Protein AF-I3SS00-F1 (afdb_monomer)

Secondary structure (DSSP, 8-state):
---------------------B-TTT-SBPPGGGEEEETTEEEETTT-B-TTT--B-BTTB-EEETTEEE-HHHHHHHHHHHT-GGGSS-------------------

Sequence (108 aa):
MSPLQRNPQAKASSMFGGTRDKCSGCQKTVYPTEKVTVNGTPYHKSCFKCCHGGCTISPSNYIAHEGKLYCKHHHIQLIKQKGNLSQLEGDHEKNAGKINGEEVVAET

Foldseek 3Di:
DDDDDDDPPPPPPDPDDDPFQAAPQPRHGDDPVQWDAAPNHTHGQCSQAAPPPRHRADSQAWDQDPNGIHGPVVVVVVCVVVVPPPPPPDDNDDDDDDPDDDDDDDDD

InterPro domains:
  IPR001781 Zinc finger, LIM-type [PF00412] (23-77)
  IPR001781 Zinc finger, LIM-type [PS50023] (21-81)
  IPR001781 Zinc finger, LIM-type [SM00132] (22-74)

Nearest PDB structures (foldseek):
  2d8y-assembly1_A  TM=6.395E-01  e=1.676E-07  Homo sapiens
  2lzu-assembly1_A  TM=7.693E-01  e=4.687E-06  Homo sapiens
  2d8x-assembly1_A  TM=7.616E-01  e=4.648E-04  Homo sapiens
  2xqn-assembly1_T  TM=7.655E-01  e=9.671E-04  Homo sapiens
  1ctl-assembly1_A  TM=4.888E-01  e=1.004E-04  Gallus gallus

Organism: Medicago truncatula (NCBI:txid3880)

Solvent-accessible surface area (backbone atoms only — not comparable to full-atom values): 7470 Å² total; per-residue (Å²): 136,86,84,86,83,86,75,90,80,79,75,86,77,79,86,84,90,71,100,54,52,47,11,77,74,73,70,43,76,36,50,79,94,42,50,38,76,52,97,91,41,38,27,31,63,90,59,42,36,14,75,87,75,66,46,83,39,49,97,92,54,58,41,80,56,97,92,39,46,27,32,66,69,61,43,53,53,51,34,67,74,71,69,62,82,83,76,80,80,79,85,89,77,86,84,79,85,77,84,76,86,82,87,78,85,79,83,130

Mean predicted aligned error: 15.01 Å

pLDDT: mean 72.04, std 15.55, range [40.47, 89.94]

Radius of gyration: 20.67 Å; Cα contacts (8 Å, |Δi|>4): 100; chains: 1; bounding box: 36×39×81 Å

Structure (mmCIF, N/CA/C/O backbone):
data_AF-I3SS00-F1
#
_entry.id   AF-I3SS00-F1
#
loop_
_atom_site.group_PDB
_atom_site.id
_atom_site.type_symbol
_atom_site.label_atom_id
_atom_site.label_alt_id
_atom_site.label_comp_id
_atom_site.label_asym_id
_atom_site.label_entity_id
_atom_site.label_seq_id
_atom_site.pdbx_PDB_ins_code
_atom_site.Cartn_x
_atom_site.Cartn_y
_atom_site.Cartn_z
_atom_site.occupancy
_atom_site.B_iso_or_equiv
_atom_site.auth_seq_id
_atom_site.auth_comp_id
_atom_site.auth_asym_id
_atom_site.auth_atom_id
_atom_site.pdbx_PDB_model_num
ATOM 1 N N . MET A 1 1 ? -5.120 -26.904 48.511 1.00 48.66 1 MET A N 1
ATOM 2 C CA . MET A 1 1 ? -4.607 -26.165 47.338 1.00 48.66 1 MET A CA 1
ATOM 3 C C . MET A 1 1 ? -5.095 -26.893 46.096 1.00 48.66 1 MET A C 1
ATOM 5 O O . MET A 1 1 ? -4.873 -28.089 45.989 1.00 48.66 1 MET A O 1
ATOM 9 N N . SER A 1 2 ? -5.893 -26.229 45.267 1.00 53.09 2 SER A N 1
ATOM 10 C CA . SER A 1 2 ? -6.620 -26.798 44.124 1.00 53.09 2 SER A CA 1
ATOM 11 C C . SER A 1 2 ? -5.700 -27.104 42.927 1.00 53.09 2 SER A C 1
ATOM 13 O O . SER A 1 2 ? -4.849 -26.275 42.609 1.00 53.09 2 SER A O 1
ATOM 15 N N . PRO A 1 3 ? -5.882 -28.230 42.208 1.00 57.81 3 PRO A N 1
ATOM 16 C CA . PRO A 1 3 ? -5.282 -28.431 40.892 1.00 57.81 3 PRO A CA 1
ATOM 17 C C . PRO A 1 3 ? -6.179 -27.813 39.803 1.00 57.81 3 PRO A C 1
ATOM 19 O O . PRO A 1 3 ? -7.350 -28.168 39.665 1.00 57.81 3 PRO A O 1
ATOM 22 N N . LEU A 1 4 ? -5.646 -26.871 39.020 1.00 63.91 4 LEU A N 1
ATOM 23 C CA . LEU A 1 4 ? -6.331 -26.322 37.847 1.00 63.91 4 LEU A CA 1
ATOM 24 C C . LEU A 1 4 ? -6.136 -27.258 36.644 1.00 63.91 4 LEU A C 1
ATOM 26 O O . LEU A 1 4 ? -5.107 -27.246 35.979 1.00 63.91 4 LEU A O 1
ATOM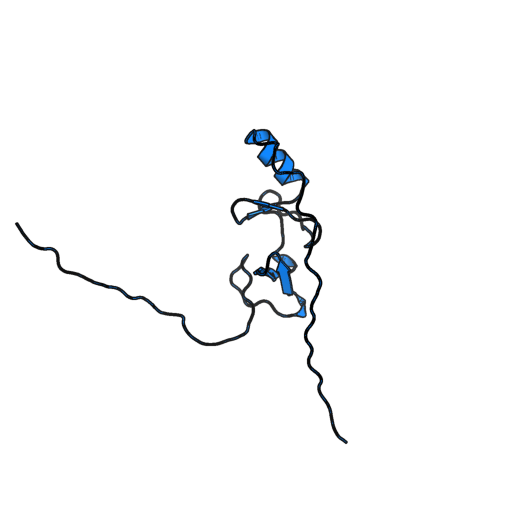 30 N N . GLN A 1 5 ? -7.158 -28.065 36.370 1.00 58.78 5 GLN A N 1
ATOM 31 C CA . GLN A 1 5 ? -7.368 -28.778 35.108 1.00 58.78 5 GLN A CA 1
ATOM 32 C C . GLN A 1 5 ? -7.863 -27.813 34.012 1.00 58.78 5 GLN A C 1
ATOM 34 O O . GLN A 1 5 ? -8.775 -27.028 34.296 1.00 58.78 5 GLN A O 1
ATOM 39 N N . ARG A 1 6 ? -7.360 -27.990 32.769 1.00 52.31 6 ARG A N 1
ATOM 40 C CA . ARG A 1 6 ? -7.889 -27.604 31.420 1.00 52.31 6 ARG A CA 1
ATOM 41 C C . ARG A 1 6 ? -6.807 -26.894 30.590 1.00 52.31 6 ARG A C 1
ATOM 43 O O . ARG A 1 6 ? -6.149 -26.007 31.101 1.00 52.31 6 ARG A O 1
ATOM 50 N N . ASN A 1 7 ? -6.581 -27.136 29.302 1.00 63.66 7 ASN A N 1
ATOM 51 C CA . ASN A 1 7 ? -7.218 -27.944 28.260 1.00 63.66 7 ASN A CA 1
ATOM 52 C C . ASN A 1 7 ? -6.252 -27.875 27.047 1.00 63.66 7 ASN A C 1
ATOM 54 O O . ASN A 1 7 ? -5.865 -26.758 26.689 1.00 63.66 7 ASN A O 1
ATOM 58 N N . PRO A 1 8 ? -5.847 -28.985 26.403 1.00 56.25 8 PRO A N 1
ATOM 59 C CA . PRO A 1 8 ? -5.056 -28.933 25.179 1.00 56.25 8 PRO A CA 1
ATOM 60 C C . PRO A 1 8 ? -5.971 -28.514 24.028 1.00 56.25 8 PRO A C 1
ATOM 62 O O . PRO A 1 8 ? -6.490 -29.340 23.282 1.00 56.25 8 PRO A O 1
ATOM 65 N N . GLN A 1 9 ? -6.185 -27.206 23.876 1.00 53.94 9 GLN A N 1
ATOM 66 C CA . GLN A 1 9 ? -6.825 -26.666 22.686 1.00 53.94 9 GLN A CA 1
ATOM 67 C C . GLN A 1 9 ? -5.828 -26.745 21.525 1.00 53.94 9 GLN A C 1
ATOM 69 O O . GLN A 1 9 ? -5.259 -25.748 21.084 1.00 53.94 9 GLN A O 1
ATOM 74 N N . ALA A 1 10 ? -5.661 -27.965 21.021 1.00 56.62 10 ALA A N 1
ATOM 75 C CA . ALA A 1 10 ? -5.406 -28.237 19.627 1.00 56.62 10 ALA A CA 1
ATOM 76 C C . ALA A 1 10 ? -6.504 -27.539 18.812 1.00 56.62 10 ALA A C 1
ATOM 78 O O . ALA A 1 10 ? -7.563 -28.086 18.529 1.00 56.62 10 ALA A O 1
ATOM 79 N N . LYS A 1 11 ? -6.264 -26.280 18.462 1.00 54.22 11 LYS A N 1
ATOM 80 C CA . LYS A 1 11 ? -6.912 -25.615 17.330 1.00 54.22 11 LYS A CA 1
ATOM 81 C C . LYS A 1 11 ? -5.983 -25.752 16.136 1.00 54.22 11 LYS A C 1
ATOM 83 O O . LYS A 1 11 ? -5.477 -24.789 15.573 1.00 54.22 11 LYS A O 1
ATOM 88 N N . ALA A 1 12 ? -5.750 -27.019 15.798 1.00 55.59 12 ALA A N 1
ATOM 89 C CA . ALA A 1 12 ? -5.372 -27.449 14.469 1.00 55.59 12 ALA A CA 1
ATOM 90 C C . ALA A 1 12 ? -6.611 -27.277 13.581 1.00 55.59 12 ALA A C 1
ATOM 92 O O . ALA A 1 12 ? -7.360 -28.211 13.325 1.00 55.59 12 ALA A O 1
ATOM 93 N N . SER A 1 13 ? -6.881 -26.044 13.174 1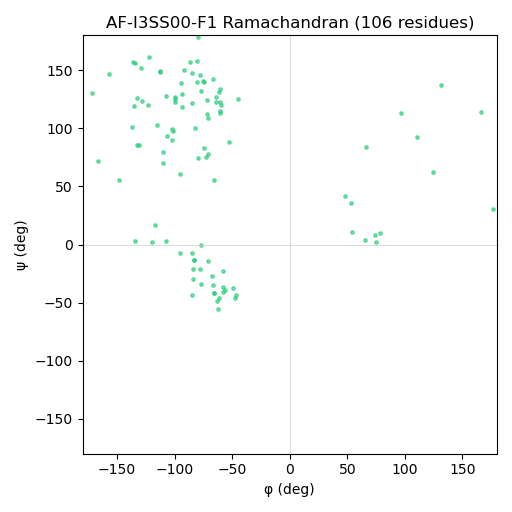.00 55.34 13 SER A N 1
ATOM 94 C CA . SER A 1 13 ? -7.962 -25.729 12.248 1.00 55.34 13 SER A CA 1
ATOM 95 C C . SER A 1 13 ? -7.389 -24.845 11.159 1.00 55.34 13 SER A C 1
ATOM 97 O O . SER A 1 13 ? -7.402 -23.627 11.303 1.00 55.34 13 SER A O 1
ATOM 99 N N . SER A 1 14 ? -6.808 -25.483 10.134 1.00 60.81 14 SER A N 1
ATOM 100 C CA . SER A 1 14 ? -6.751 -25.026 8.726 1.00 60.81 14 SER A CA 1
ATOM 101 C C . SER A 1 14 ? -5.932 -25.973 7.822 1.00 60.81 14 SER A C 1
ATOM 103 O O . SER A 1 14 ? -5.318 -25.526 6.855 1.00 60.81 14 SER A O 1
ATOM 105 N N . MET A 1 15 ? -5.888 -27.283 8.101 1.00 69.31 15 MET A N 1
ATOM 106 C CA . MET A 1 15 ? -5.428 -28.224 7.071 1.00 69.31 15 MET A CA 1
ATOM 107 C C . MET A 1 15 ? -6.567 -28.425 6.063 1.00 69.31 15 MET A C 1
ATOM 109 O O . MET A 1 15 ? -7.694 -28.675 6.475 1.00 69.31 15 MET A O 1
ATOM 113 N N . PHE A 1 16 ? -6.215 -28.332 4.777 1.00 51.94 16 PHE A N 1
ATOM 114 C CA . PHE A 1 16 ? -7.006 -28.478 3.542 1.00 51.94 16 PHE A CA 1
ATOM 115 C C . PHE A 1 16 ? -7.549 -27.206 2.868 1.00 51.94 16 PHE A C 1
ATOM 117 O O . PHE A 1 16 ? -8.516 -26.590 3.301 1.00 51.94 16 PHE A O 1
ATOM 124 N N . GLY A 1 17 ? -7.003 -26.942 1.670 1.00 59.06 17 GLY A N 1
ATOM 125 C CA . GLY A 1 17 ? -7.873 -26.994 0.491 1.00 59.06 17 GLY A CA 1
ATOM 126 C C . GLY A 1 17 ? -7.950 -25.762 -0.404 1.00 59.06 17 GLY A C 1
ATOM 127 O O . GLY A 1 17 ? -9.034 -25.231 -0.613 1.00 59.06 17 GLY A O 1
ATOM 128 N N . GLY A 1 18 ? -6.837 -25.355 -1.011 1.00 51.22 18 GLY A N 1
ATOM 129 C CA . GLY A 1 18 ? -6.893 -24.576 -2.249 1.00 51.22 18 GLY A CA 1
ATOM 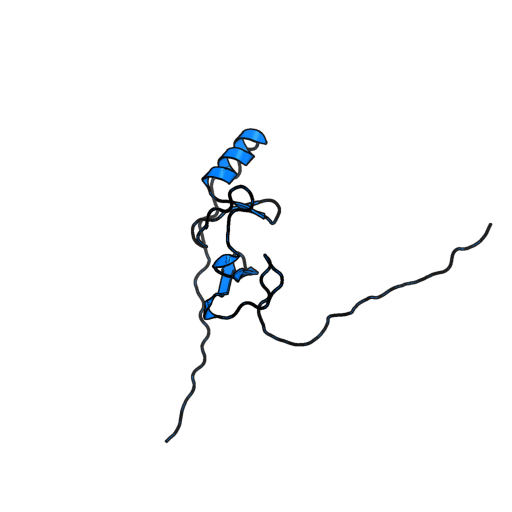130 C C . GLY A 1 18 ? -5.554 -23.946 -2.586 1.00 51.22 18 GLY A C 1
ATOM 131 O O . GLY A 1 18 ? -5.096 -23.059 -1.873 1.00 51.22 18 GLY A O 1
ATOM 132 N N . THR A 1 19 ? -4.944 -24.378 -3.682 1.00 64.19 19 THR A N 1
ATOM 133 C CA . THR A 1 19 ? -3.727 -23.843 -4.316 1.00 64.19 19 THR A CA 1
ATOM 134 C C . THR A 1 19 ? -3.940 -22.427 -4.869 1.00 64.19 19 THR A C 1
ATOM 136 O O . THR A 1 19 ? -3.746 -22.143 -6.045 1.00 64.19 19 THR A O 1
ATOM 139 N N . ARG A 1 20 ? -4.378 -21.505 -4.012 1.00 72.38 20 ARG A N 1
ATOM 140 C CA . ARG A 1 20 ? -4.528 -20.084 -4.316 1.00 72.38 20 ARG A CA 1
ATOM 141 C C . ARG A 1 20 ? -3.537 -19.350 -3.435 1.00 72.38 20 ARG A C 1
ATOM 143 O O . ARG A 1 20 ? -3.773 -19.220 -2.234 1.00 72.38 20 ARG A O 1
ATOM 150 N N . ASP A 1 21 ? -2.422 -18.923 -4.023 1.00 83.75 21 ASP A N 1
ATOM 151 C CA . ASP A 1 21 ? -1.414 -18.106 -3.350 1.00 83.75 21 ASP A CA 1
ATOM 152 C C . ASP A 1 21 ? -2.092 -16.988 -2.550 1.00 83.75 21 ASP A C 1
ATOM 154 O O . ASP A 1 21 ? -2.904 -16.236 -3.086 1.00 83.75 21 ASP A O 1
ATOM 158 N N . LYS A 1 22 ? -1.811 -16.887 -1.251 1.00 86.88 22 LYS A N 1
ATOM 159 C CA . LYS A 1 22 ? -2.382 -15.841 -0.394 1.00 86.88 22 LYS A CA 1
ATOM 160 C C . LYS A 1 22 ? -1.358 -14.738 -0.221 1.00 86.88 22 LYS A C 1
ATOM 162 O O . LYS A 1 22 ? -0.245 -15.001 0.211 1.00 86.88 22 LYS A O 1
ATOM 167 N N . CYS A 1 23 ? -1.750 -13.507 -0.513 1.00 88.75 23 CYS A N 1
ATOM 168 C CA . CYS A 1 23 ? -0.890 -12.346 -0.365 1.00 88.75 23 CYS A CA 1
ATOM 169 C C . CYS A 1 23 ? -0.470 -12.209 1.088 1.00 88.75 23 CYS A C 1
ATOM 171 O O . CYS A 1 23 ? -1.330 -12.019 1.946 1.00 88.75 23 CYS A O 1
ATOM 173 N N . SER A 1 24 ? 0.823 -12.202 1.373 1.00 84.94 24 SER A N 1
ATOM 174 C CA . SER A 1 24 ? 1.277 -11.977 2.749 1.00 84.94 24 SER A CA 1
ATOM 175 C C . SER A 1 24 ? 1.068 -10.542 3.232 1.00 84.94 24 SER A C 1
ATOM 177 O O . SER A 1 24 ? 1.113 -10.294 4.430 1.00 84.94 24 SER A O 1
ATOM 179 N N . GLY A 1 25 ? 0.798 -9.597 2.325 1.00 82.81 25 GLY A N 1
ATOM 180 C CA . GLY A 1 25 ? 0.494 -8.207 2.674 1.00 82.81 25 GLY A CA 1
ATOM 181 C C . GLY A 1 25 ? -0.972 -7.945 3.038 1.00 82.81 25 GLY A C 1
ATOM 182 O O . GLY A 1 25 ? -1.245 -7.040 3.818 1.00 82.81 25 GLY A O 1
ATOM 183 N N . CYS A 1 26 ? -1.924 -8.699 2.478 1.00 87.31 26 CYS A N 1
ATOM 184 C CA . CYS A 1 26 ? -3.357 -8.456 2.706 1.00 87.31 26 CYS A CA 1
ATOM 185 C C . CYS A 1 26 ? -4.176 -9.721 3.009 1.00 87.31 26 CYS A C 1
ATOM 187 O O . CYS A 1 26 ? -5.400 -9.646 3.081 1.00 87.31 26 CYS A O 1
ATOM 189 N N . GLN A 1 27 ? -3.532 -10.887 3.107 1.00 84.62 27 GLN A N 1
ATOM 190 C CA . GLN A 1 27 ? -4.129 -12.217 3.299 1.00 84.62 27 GLN A CA 1
ATOM 191 C C . GLN A 1 27 ? -5.214 -12.632 2.281 1.00 84.62 27 GLN A C 1
ATOM 193 O O . GLN A 1 27 ? -5.865 -13.665 2.453 1.00 84.62 27 GLN A O 1
ATOM 198 N N . LYS A 1 28 ? -5.392 -11.881 1.185 1.00 87.00 28 LYS A N 1
ATOM 199 C CA . LYS A 1 28 ? -6.332 -12.210 0.099 1.00 87.00 28 LYS A CA 1
ATOM 200 C C . LYS A 1 28 ? -5.682 -13.126 -0.930 1.00 87.00 28 LYS A C 1
ATOM 202 O O . LYS A 1 28 ? -4.463 -13.128 -1.081 1.00 87.00 28 LYS A O 1
ATOM 207 N N . THR A 1 29 ? -6.495 -13.867 -1.671 1.00 88.25 29 THR A N 1
ATOM 208 C CA . THR A 1 29 ? -6.030 -14.678 -2.801 1.00 88.25 29 THR A CA 1
ATOM 209 C C . THR A 1 29 ? -5.400 -13.798 -3.881 1.00 88.25 29 THR A C 1
ATOM 211 O O . THR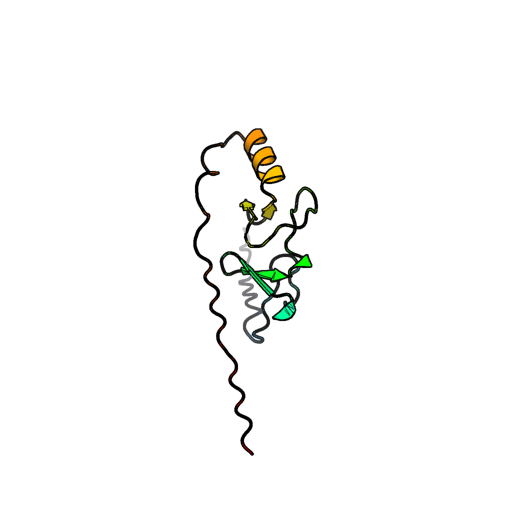 A 1 29 ? -5.963 -12.778 -4.282 1.00 88.25 29 THR A O 1
ATOM 214 N N . VAL A 1 30 ? -4.216 -14.190 -4.329 1.00 87.50 30 VAL A N 1
ATOM 215 C CA . VAL A 1 30 ? -3.424 -13.553 -5.375 1.00 87.50 30 VAL A CA 1
ATOM 216 C C . VAL A 1 30 ? -3.632 -14.334 -6.655 1.00 87.50 30 VAL A C 1
ATOM 218 O O . VAL A 1 30 ? -3.382 -15.536 -6.710 1.00 87.50 30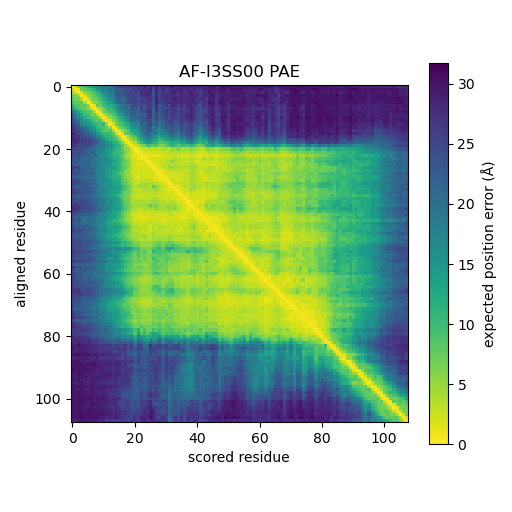 VAL A O 1
ATOM 221 N N . TYR A 1 31 ? -4.095 -13.640 -7.685 1.00 87.94 31 TYR A N 1
ATOM 222 C CA . TYR A 1 31 ? -4.248 -14.217 -9.011 1.00 87.94 31 TYR A CA 1
ATOM 223 C C . TYR A 1 31 ? -2.927 -14.139 -9.781 1.00 87.94 31 TYR A C 1
ATOM 225 O O . TYR A 1 31 ? -2.205 -13.159 -9.599 1.00 87.94 31 TYR A O 1
ATOM 233 N N . PRO A 1 32 ? -2.618 -15.100 -10.673 1.00 83.00 32 PRO A N 1
ATOM 234 C CA . PRO A 1 32 ? -1.384 -15.107 -11.467 1.00 83.00 32 PRO A CA 1
ATOM 235 C C . PRO A 1 32 ? -1.075 -13.774 -12.169 1.00 83.00 32 PRO A C 1
ATOM 237 O O . PRO A 1 32 ? 0.070 -13.334 -12.167 1.00 83.00 32 PRO A O 1
ATOM 240 N N . THR A 1 33 ? -2.098 -13.071 -12.668 1.00 87.19 33 THR A N 1
ATOM 241 C CA . THR A 1 33 ? -1.984 -11.740 -13.297 1.00 87.19 33 THR A CA 1
ATOM 242 C C . THR A 1 33 ? -1.329 -10.684 -12.395 1.00 87.19 33 THR A C 1
ATOM 244 O O . THR A 1 33 ? -0.533 -9.852 -12.849 1.00 87.19 33 THR A O 1
ATOM 247 N N . GLU A 1 34 ? -1.650 -10.714 -11.102 1.00 86.00 34 GLU A N 1
ATOM 248 C CA . GLU A 1 34 ? -1.151 -9.775 -10.093 1.00 86.00 34 GLU A CA 1
ATOM 249 C C . GLU A 1 34 ? -0.127 -10.413 -9.148 1.00 86.00 34 GLU A C 1
ATOM 251 O O . GLU A 1 34 ? 0.338 -9.747 -8.220 1.00 86.00 34 GLU A O 1
ATOM 256 N N . LYS A 1 35 ? 0.226 -11.685 -9.373 1.00 86.19 35 LYS A N 1
ATOM 257 C CA . LYS A 1 35 ? 1.124 -12.446 -8.514 1.00 86.19 35 LYS A CA 1
ATOM 258 C C . LYS A 1 35 ? 2.546 -11.951 -8.662 1.00 86.19 35 LYS A C 1
ATOM 260 O O . LYS A 1 35 ? 3.120 -11.938 -9.746 1.00 86.19 35 LYS A O 1
ATOM 265 N N . VAL A 1 36 ? 3.119 -11.589 -7.527 1.00 86.81 36 VAL A N 1
ATOM 266 C CA . VAL A 1 36 ? 4.534 -11.297 -7.373 1.00 86.81 36 VAL A CA 1
ATOM 267 C C . VAL A 1 36 ? 5.065 -12.214 -6.288 1.00 86.81 36 VAL A C 1
ATOM 269 O O . VAL A 1 36 ? 4.604 -12.152 -5.153 1.00 86.81 36 VAL A O 1
ATOM 272 N N . THR A 1 37 ? 6.033 -13.060 -6.620 1.00 86.19 37 THR A N 1
ATOM 273 C CA . THR A 1 37 ? 6.696 -13.917 -5.634 1.00 86.19 37 THR A CA 1
ATOM 274 C C . THR A 1 37 ? 8.020 -13.293 -5.229 1.00 86.19 37 THR A C 1
ATOM 276 O O . THR A 1 37 ? 8.854 -12.979 -6.072 1.00 86.19 37 THR A O 1
ATOM 279 N N . VAL A 1 38 ? 8.199 -13.108 -3.926 1.00 81.81 38 VAL A N 1
ATOM 280 C CA . VAL A 1 38 ? 9.329 -12.399 -3.335 1.00 81.81 38 VAL A CA 1
ATOM 281 C C . VAL A 1 38 ? 9.834 -13.209 -2.148 1.00 81.81 38 VAL A C 1
ATOM 283 O O . VAL A 1 38 ? 9.062 -13.476 -1.231 1.00 81.81 38 VAL A O 1
ATOM 286 N N . ASN A 1 39 ? 11.091 -13.665 -2.180 1.00 78.31 39 ASN A N 1
ATOM 287 C CA . ASN A 1 39 ? 11.653 -14.598 -1.188 1.00 78.31 39 ASN A CA 1
ATOM 288 C C . ASN A 1 39 ? 10.731 -15.807 -0.910 1.00 78.31 39 ASN A C 1
ATOM 290 O O . ASN A 1 39 ? 10.493 -16.181 0.235 1.00 78.31 39 ASN A O 1
ATOM 294 N N . GLY A 1 40 ? 10.135 -16.375 -1.967 1.00 80.12 40 GLY A N 1
ATOM 295 C CA . GLY A 1 40 ? 9.200 -17.505 -1.863 1.00 80.12 40 GLY A CA 1
ATOM 296 C C . GLY A 1 40 ? 7.800 -17.148 -1.347 1.00 80.12 40 GLY A C 1
ATOM 297 O O . GLY A 1 40 ? 6.952 -18.027 -1.233 1.00 80.12 40 GLY A O 1
ATOM 298 N N . THR A 1 41 ? 7.526 -15.871 -1.081 1.00 84.31 41 THR A N 1
ATOM 299 C CA . THR A 1 41 ? 6.249 -15.400 -0.542 1.00 84.31 41 THR A CA 1
ATOM 300 C C . THR A 1 41 ? 5.444 -14.655 -1.614 1.00 84.31 41 THR A C 1
ATOM 302 O O . THR A 1 41 ? 5.978 -13.735 -2.238 1.00 84.31 41 THR A O 1
ATOM 305 N N . PRO A 1 42 ? 4.173 -15.015 -1.865 1.00 88.06 42 PRO A N 1
ATOM 306 C CA . PRO A 1 42 ? 3.347 -14.326 -2.847 1.00 88.06 42 PRO A CA 1
ATOM 307 C C . PRO A 1 42 ? 2.745 -13.025 -2.295 1.00 88.06 42 PRO A C 1
ATOM 309 O O . PRO A 1 42 ? 2.251 -12.954 -1.170 1.00 88.06 42 PRO A O 1
ATOM 312 N N . TYR A 1 43 ? 2.732 -11.999 -3.138 1.00 89.44 43 TYR A N 1
ATOM 313 C CA . TYR A 1 43 ? 2.151 -10.681 -2.906 1.00 89.44 43 TYR A CA 1
ATOM 314 C C . TYR A 1 43 ? 1.379 -10.224 -4.147 1.00 89.44 43 TYR A C 1
ATOM 316 O O . TYR A 1 43 ? 1.664 -10.663 -5.261 1.00 89.44 43 TYR A O 1
ATOM 324 N N . HIS A 1 44 ? 0.421 -9.308 -3.979 1.00 89.94 44 HIS A N 1
ATOM 325 C CA . HIS A 1 44 ? -0.129 -8.561 -5.118 1.00 89.94 44 HIS A CA 1
ATOM 326 C C . HIS A 1 44 ? 0.829 -7.447 -5.539 1.00 89.94 44 HIS A C 1
ATOM 328 O O . HIS A 1 44 ? 1.399 -6.782 -4.671 1.00 89.94 44 HIS A O 1
ATOM 334 N N . LYS A 1 45 ? 0.890 -7.145 -6.841 1.00 85.38 45 LYS A N 1
ATOM 335 C CA . LYS A 1 45 ? 1.564 -5.948 -7.388 1.00 85.38 45 LYS A CA 1
ATOM 336 C C . LYS A 1 45 ? 1.191 -4.666 -6.623 1.00 85.38 45 LYS A C 1
ATOM 338 O O . LYS A 1 45 ? 2.068 -3.906 -6.236 1.00 85.38 45 LYS A O 1
ATOM 343 N N . SER A 1 46 ? -0.092 -4.488 -6.304 1.00 87.19 46 SER A N 1
ATO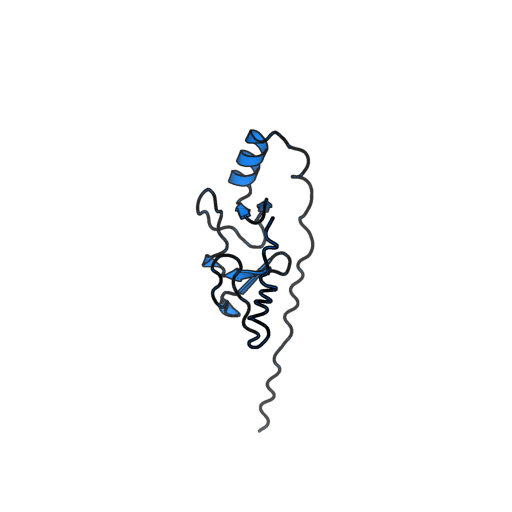M 344 C CA . SER A 1 46 ? -0.633 -3.327 -5.567 1.00 87.19 46 SER A CA 1
ATOM 345 C C . SER A 1 46 ? -0.401 -3.375 -4.045 1.00 87.19 46 SER A C 1
ATOM 347 O O . SER A 1 46 ? -0.458 -2.360 -3.340 1.00 87.19 46 SER A O 1
ATOM 349 N N . CYS A 1 47 ? -0.157 -4.569 -3.503 1.00 87.81 47 CYS A N 1
ATOM 350 C CA . CYS A 1 47 ? 0.173 -4.763 -2.090 1.00 87.81 47 CYS A CA 1
ATOM 351 C C . CYS A 1 47 ? 1.665 -4.555 -1.823 1.00 87.81 47 CYS A C 1
ATOM 353 O O . CYS A 1 47 ? 2.042 -4.259 -0.691 1.00 87.81 47 CYS A O 1
ATOM 355 N N . PHE A 1 48 ? 2.494 -4.661 -2.860 1.00 88.31 48 PHE A N 1
ATOM 356 C CA . PHE A 1 48 ? 3.936 -4.522 -2.788 1.00 88.31 48 PHE A CA 1
ATOM 357 C C . PHE A 1 48 ? 4.362 -3.043 -2.754 1.00 88.31 48 PHE A C 1
ATOM 359 O O . PHE A 1 48 ? 4.820 -2.461 -3.734 1.00 88.31 48 PHE A O 1
ATOM 366 N N . LYS A 1 49 ? 4.161 -2.406 -1.597 1.00 88.69 49 LYS A N 1
ATOM 367 C CA . LYS A 1 49 ? 4.469 -0.990 -1.356 1.00 88.69 49 LYS A CA 1
ATOM 368 C C . LYS A 1 49 ? 5.197 -0.788 -0.036 1.00 88.69 49 LYS A C 1
ATOM 370 O O . LYS A 1 49 ? 5.085 -1.593 0.886 1.00 88.69 49 LYS A O 1
ATOM 375 N N . CYS A 1 50 ? 5.936 0.312 0.050 1.00 89.88 50 CYS A N 1
ATOM 376 C CA . CYS A 1 50 ? 6.660 0.692 1.251 1.00 89.88 50 CYS A CA 1
ATOM 377 C C . CYS A 1 50 ? 5.689 0.981 2.406 1.00 89.88 50 CYS A C 1
ATOM 379 O O . CYS A 1 50 ? 4.801 1.821 2.277 1.00 89.88 50 CYS A O 1
ATOM 381 N N . CYS A 1 51 ? 5.902 0.340 3.557 1.00 86.31 51 CYS A N 1
ATOM 382 C CA . CYS A 1 51 ? 5.083 0.538 4.755 1.00 86.31 51 CYS A CA 1
ATOM 383 C C . CYS A 1 51 ? 5.234 1.943 5.366 1.00 86.31 51 CYS A C 1
ATOM 385 O O . CYS A 1 51 ? 4.321 2.417 6.032 1.00 86.31 51 CYS A O 1
ATOM 387 N N . HIS A 1 52 ? 6.380 2.600 5.159 1.00 83.88 52 HIS A N 1
ATOM 388 C CA . HIS A 1 52 ? 6.681 3.903 5.758 1.00 83.88 52 HIS A CA 1
ATOM 389 C C . HIS A 1 52 ? 6.114 5.078 4.952 1.00 83.88 52 HIS A C 1
ATOM 391 O O . HIS A 1 52 ? 5.575 6.014 5.526 1.00 83.88 52 HIS A O 1
ATOM 397 N N . GLY A 1 53 ? 6.244 5.039 3.621 1.00 78.81 53 GLY A N 1
ATOM 398 C CA . GLY A 1 53 ? 5.865 6.163 2.755 1.00 78.81 53 GLY A CA 1
ATOM 399 C C . GLY A 1 53 ? 4.782 5.859 1.729 1.00 78.81 53 GLY A C 1
ATOM 400 O O . GLY A 1 53 ? 4.503 6.704 0.888 1.00 78.81 53 GLY A O 1
ATOM 401 N N . GLY A 1 54 ? 4.234 4.641 1.705 1.00 81.12 54 GLY A N 1
ATOM 402 C CA . GLY A 1 54 ? 3.248 4.235 0.700 1.00 81.12 54 GLY A CA 1
ATOM 403 C C . GLY A 1 54 ? 3.786 4.174 -0.735 1.00 81.12 54 GLY A C 1
ATOM 404 O O . GLY A 1 54 ? 3.022 3.887 -1.650 1.00 81.12 54 GLY A O 1
ATOM 405 N N . CYS A 1 55 ? 5.085 4.412 -0.947 1.00 85.38 55 CYS A N 1
ATOM 406 C CA . CYS A 1 55 ? 5.704 4.386 -2.267 1.00 85.38 55 CYS A CA 1
ATOM 407 C C . CYS A 1 55 ? 5.564 2.998 -2.897 1.00 85.38 55 CYS A C 1
ATOM 409 O O . CYS A 1 55 ? 5.870 1.989 -2.252 1.00 85.38 55 CYS A O 1
ATOM 411 N N . THR A 1 56 ? 5.173 2.951 -4.167 1.00 81.69 56 THR A N 1
ATOM 412 C CA . THR A 1 56 ? 5.216 1.724 -4.962 1.00 81.69 56 THR A CA 1
ATOM 413 C C . THR A 1 56 ? 6.669 1.290 -5.107 1.00 81.69 56 THR A C 1
ATOM 415 O O . THR A 1 56 ? 7.507 2.064 -5.571 1.00 81.69 56 THR A O 1
ATOM 418 N N . ILE A 1 57 ? 6.983 0.073 -4.670 1.00 87.12 57 ILE A N 1
ATOM 419 C CA . ILE A 1 57 ? 8.322 -0.504 -4.798 1.00 87.12 57 ILE A CA 1
ATOM 420 C C . ILE A 1 57 ? 8.258 -1.667 -5.772 1.00 87.12 57 ILE A C 1
ATOM 422 O O . ILE A 1 57 ? 7.235 -2.336 -5.883 1.00 87.12 57 ILE A O 1
ATOM 426 N N . SER A 1 58 ? 9.344 -1.896 -6.499 1.00 83.88 58 SER A N 1
ATOM 427 C CA . SER A 1 58 ? 9.395 -2.981 -7.475 1.00 83.88 58 SER A CA 1
ATOM 428 C C . SER A 1 58 ? 9.939 -4.253 -6.830 1.00 83.88 58 SER A C 1
ATOM 430 O O . SER A 1 58 ? 10.811 -4.163 -5.965 1.00 83.88 58 SER A O 1
ATOM 432 N N . PRO A 1 59 ? 9.528 -5.444 -7.294 1.00 80.81 59 PRO A N 1
ATOM 433 C CA . PRO A 1 59 ? 10.081 -6.725 -6.835 1.00 80.81 59 PRO A CA 1
ATOM 434 C C . PRO A 1 59 ? 11.597 -6.835 -7.051 1.00 80.81 59 PRO A C 1
ATOM 436 O O . PRO A 1 59 ? 12.272 -7.582 -6.357 1.00 80.81 59 PRO A O 1
ATOM 439 N N . SER A 1 60 ? 12.140 -6.057 -7.991 1.00 81.12 60 SER A N 1
ATOM 440 C CA . SER A 1 60 ? 13.577 -5.945 -8.262 1.00 81.12 60 SER A CA 1
ATOM 441 C C . SER A 1 60 ? 14.308 -4.958 -7.343 1.00 81.12 60 SER A C 1
ATOM 443 O O . SER A 1 60 ? 15.529 -4.891 -7.355 1.00 81.12 60 SER A O 1
ATOM 445 N N . ASN A 1 61 ? 13.591 -4.111 -6.601 1.00 80.12 61 ASN A N 1
ATOM 446 C CA . ASN A 1 61 ? 14.172 -2.986 -5.868 1.00 80.12 61 ASN A CA 1
ATOM 447 C C . ASN A 1 61 ? 13.377 -2.702 -4.581 1.00 80.12 61 ASN A C 1
ATOM 449 O O . ASN A 1 61 ? 12.865 -1.602 -4.360 1.00 80.12 61 ASN A O 1
ATOM 453 N N . TYR A 1 62 ? 13.239 -3.732 -3.751 1.00 86.06 62 TYR A N 1
ATOM 454 C CA . TYR A 1 62 ? 12.596 -3.658 -2.442 1.00 86.06 62 TYR A CA 1
ATOM 455 C C . TYR A 1 62 ? 13.567 -4.099 -1.353 1.00 86.06 62 TYR A C 1
ATOM 457 O O . TYR A 1 62 ? 14.552 -4.781 -1.628 1.00 86.06 62 TYR A O 1
ATOM 465 N N . ILE A 1 63 ? 13.262 -3.726 -0.111 1.00 85.62 63 ILE A N 1
ATOM 466 C CA . ILE A 1 63 ? 13.994 -4.201 1.058 1.00 85.62 63 ILE A CA 1
ATOM 467 C C . ILE A 1 63 ? 12.997 -4.745 2.073 1.00 85.62 63 ILE A C 1
ATOM 469 O O . ILE A 1 63 ? 12.077 -4.037 2.486 1.00 85.62 63 ILE A O 1
ATOM 473 N N . ALA A 1 64 ? 13.170 -6.005 2.462 1.00 85.38 64 ALA A N 1
ATOM 474 C CA . ALA A 1 64 ? 12.419 -6.612 3.550 1.00 85.38 64 ALA A CA 1
ATOM 475 C C . ALA A 1 64 ? 13.211 -6.481 4.857 1.00 85.38 64 ALA A C 1
ATOM 477 O O . ALA A 1 64 ? 14.304 -7.023 4.975 1.00 85.38 64 ALA A O 1
ATOM 478 N N . HIS A 1 65 ? 12.649 -5.781 5.842 1.00 82.38 65 HIS A N 1
ATOM 479 C CA . HIS A 1 65 ? 13.247 -5.596 7.164 1.00 82.38 65 HIS A CA 1
ATOM 480 C C . HIS A 1 65 ? 12.198 -5.861 8.248 1.00 82.38 65 HIS A C 1
ATOM 482 O O . HIS A 1 65 ? 11.115 -5.277 8.212 1.00 82.38 65 HIS A O 1
ATOM 488 N N . GLU A 1 66 ? 12.496 -6.751 9.203 1.00 81.00 66 GLU A N 1
ATOM 489 C CA . GLU A 1 66 ? 11.570 -7.155 10.285 1.00 81.00 66 GLU A CA 1
ATOM 490 C C . GLU A 1 66 ? 10.192 -7.629 9.760 1.00 81.00 66 GLU A C 1
ATOM 492 O O . GLU A 1 66 ? 9.148 -7.341 10.343 1.00 81.00 66 GLU A O 1
ATOM 497 N N . GLY A 1 67 ? 10.169 -8.312 8.607 1.00 77.62 67 GLY A N 1
ATOM 498 C CA . GLY A 1 67 ? 8.928 -8.776 7.968 1.00 77.62 67 GLY A CA 1
ATOM 499 C C . GLY A 1 67 ? 8.097 -7.675 7.295 1.00 77.62 67 GLY A C 1
ATOM 500 O O . GLY A 1 67 ? 6.979 -7.934 6.852 1.00 77.62 67 GLY A O 1
ATOM 501 N N . LYS A 1 68 ? 8.627 -6.450 7.191 1.00 83.75 68 LYS A N 1
ATOM 502 C CA . LYS A 1 68 ? 7.987 -5.307 6.526 1.00 83.75 68 LYS A CA 1
ATOM 503 C C . LYS A 1 68 ? 8.747 -4.904 5.268 1.00 83.75 68 LYS A C 1
ATOM 505 O O . LYS A 1 68 ? 9.964 -5.036 5.192 1.00 83.75 68 LYS A O 1
ATOM 510 N N . LEU A 1 69 ? 8.015 -4.377 4.290 1.00 86.75 69 LEU A N 1
ATOM 511 C CA . LEU A 1 69 ? 8.564 -3.922 3.016 1.00 86.75 69 LEU A CA 1
ATOM 512 C C . LEU A 1 69 ? 8.883 -2.423 3.055 1.00 86.75 69 LEU A C 1
ATOM 514 O O . LEU A 1 69 ? 8.029 -1.597 3.390 1.00 86.75 69 LEU A O 1
ATOM 518 N N . TYR A 1 70 ? 10.098 -2.065 2.650 1.00 87.88 70 TYR A N 1
ATOM 519 C CA . TYR A 1 70 ? 10.589 -0.694 2.569 1.00 87.88 70 TYR A CA 1
ATOM 520 C C . TYR A 1 70 ? 11.200 -0.400 1.197 1.00 87.88 70 TYR A C 1
ATOM 522 O O . TYR A 1 70 ? 11.712 -1.290 0.516 1.00 87.88 70 TYR A O 1
ATOM 530 N N . CYS A 1 71 ? 11.152 0.868 0.782 1.00 89.38 71 CYS A N 1
ATOM 531 C CA . CYS A 1 71 ? 11.944 1.336 -0.354 1.00 89.38 71 CYS A CA 1
ATOM 532 C C . CYS A 1 71 ? 13.388 1.611 0.091 1.00 89.38 71 CYS A C 1
ATOM 534 O O . CYS A 1 71 ? 13.624 1.879 1.270 1.00 89.38 71 CYS A O 1
ATOM 536 N N . LYS A 1 72 ? 14.342 1.613 -0.852 1.00 85.12 72 LYS A N 1
ATOM 537 C CA . LYS A 1 72 ? 15.757 1.937 -0.577 1.00 85.12 72 LYS A CA 1
ATOM 538 C C . LYS A 1 72 ? 15.917 3.210 0.252 1.00 85.12 72 LYS A C 1
ATOM 540 O O . LYS A 1 72 ? 16.635 3.207 1.243 1.00 85.12 72 LYS A O 1
ATOM 545 N N . HIS A 1 73 ? 15.191 4.265 -0.109 1.00 87.38 73 HIS A N 1
ATOM 546 C CA . HIS A 1 73 ? 15.267 5.553 0.573 1.00 87.38 73 HIS A CA 1
ATOM 547 C C . HIS A 1 73 ? 14.838 5.473 2.049 1.00 87.38 73 HIS A C 1
ATOM 549 O O . HIS A 1 73 ? 15.628 5.786 2.938 1.00 87.38 73 HIS A O 1
ATOM 555 N N . HIS A 1 74 ? 13.625 4.976 2.325 1.00 88.06 74 HIS A N 1
ATOM 556 C CA . HIS A 1 74 ? 13.122 4.850 3.698 1.00 88.06 74 HIS A CA 1
ATOM 557 C C . HIS A 1 74 ? 13.907 3.828 4.519 1.00 88.06 74 HIS A C 1
ATOM 559 O O . HIS A 1 74 ? 14.111 4.038 5.710 1.00 88.06 74 HIS A O 1
ATOM 565 N N . HIS A 1 75 ? 14.376 2.745 3.898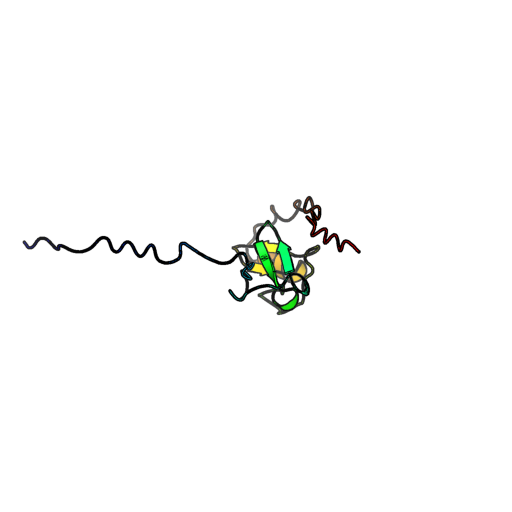 1.00 86.44 75 HIS A N 1
ATOM 566 C CA . HIS A 1 75 ? 15.210 1.767 4.583 1.00 86.44 75 HIS A CA 1
ATOM 567 C C . HIS A 1 75 ? 16.537 2.384 5.036 1.00 86.44 75 HIS A C 1
ATOM 569 O O . HIS A 1 75 ? 16.890 2.271 6.202 1.00 86.44 75 HIS A O 1
ATOM 575 N N . ILE A 1 76 ? 17.244 3.104 4.156 1.00 85.62 76 ILE A N 1
ATOM 576 C CA . ILE A 1 76 ? 18.493 3.792 4.515 1.00 85.62 76 ILE A CA 1
ATOM 577 C C . ILE A 1 76 ? 18.250 4.784 5.659 1.00 85.62 76 ILE A C 1
ATOM 579 O O . ILE A 1 76 ? 19.061 4.870 6.577 1.00 85.62 76 ILE A O 1
ATOM 583 N N . GLN A 1 77 ? 17.132 5.510 5.634 1.00 86.12 77 GLN A N 1
ATOM 584 C CA . GLN A 1 77 ? 16.783 6.457 6.691 1.00 86.12 77 GLN A CA 1
ATOM 585 C C . GLN A 1 77 ? 16.510 5.766 8.036 1.00 86.12 77 GLN A C 1
ATOM 587 O O . GLN A 1 77 ? 17.011 6.216 9.065 1.00 86.12 77 GLN A O 1
ATOM 592 N N . LEU A 1 78 ? 15.805 4.631 8.021 1.00 82.62 78 LEU A N 1
ATOM 593 C CA . LEU A 1 78 ? 15.583 3.789 9.201 1.00 82.62 78 LEU A CA 1
ATOM 594 C C . LEU A 1 78 ? 16.897 3.256 9.779 1.00 82.62 78 LEU A C 1
ATOM 596 O O . LEU A 1 78 ? 17.115 3.343 10.984 1.00 82.62 78 LEU A O 1
ATOM 600 N N . ILE A 1 79 ? 17.790 2.746 8.929 1.00 81.25 79 ILE A N 1
ATOM 601 C CA . ILE A 1 79 ? 19.089 2.217 9.356 1.00 81.25 79 ILE A CA 1
ATOM 602 C C . ILE A 1 79 ? 19.983 3.323 9.924 1.00 81.25 79 ILE A C 1
ATOM 604 O O . ILE A 1 79 ? 20.601 3.128 10.969 1.00 81.25 79 ILE A O 1
ATOM 608 N N . LYS A 1 80 ? 20.003 4.507 9.297 1.00 80.06 80 LYS A N 1
ATOM 609 C CA . LYS A 1 80 ? 20.720 5.684 9.814 1.00 80.06 80 LYS A CA 1
ATOM 610 C C . LYS A 1 80 ? 20.242 6.084 11.210 1.00 80.06 80 LYS A C 1
ATOM 612 O O . LYS A 1 80 ? 21.060 6.479 12.030 1.00 80.06 80 LYS A O 1
ATOM 617 N N . GLN A 1 81 ? 18.947 5.947 11.494 1.00 74.75 81 GLN A N 1
ATOM 618 C CA . GLN A 1 81 ? 18.391 6.220 12.819 1.00 74.75 81 GLN A CA 1
ATOM 619 C C . GLN A 1 81 ? 18.672 5.091 13.829 1.00 74.75 81 GLN A C 1
ATOM 621 O O . GLN A 1 81 ? 18.867 5.368 15.009 1.00 74.75 81 GLN A O 1
ATOM 626 N N . LYS A 1 82 ? 18.703 3.825 13.384 1.00 72.75 82 LYS A N 1
ATOM 627 C CA . LYS A 1 82 ? 18.963 2.646 14.237 1.00 72.75 82 LYS A CA 1
ATOM 628 C C . LYS A 1 82 ? 20.458 2.362 14.474 1.00 72.75 82 LYS A C 1
ATOM 630 O O . LYS A 1 82 ? 20.777 1.566 15.349 1.00 72.75 82 LYS A O 1
ATOM 635 N N . GLY A 1 83 ? 21.371 2.985 13.723 1.00 65.25 83 GLY A N 1
ATOM 636 C CA . GLY A 1 83 ? 22.822 2.917 13.947 1.00 65.25 83 GLY A CA 1
ATOM 637 C C . GLY A 1 83 ? 23.532 1.639 13.468 1.00 65.25 83 GLY A C 1
ATOM 638 O O . GLY A 1 83 ? 24.703 1.459 13.785 1.00 65.25 83 GLY A O 1
ATOM 639 N N . ASN A 1 84 ? 22.879 0.754 12.703 1.00 60.19 84 ASN A N 1
ATOM 640 C CA . ASN A 1 84 ? 23.479 -0.507 12.233 1.00 60.19 84 ASN A CA 1
ATOM 641 C C . ASN A 1 84 ? 23.747 -0.484 10.714 1.00 60.19 84 ASN A C 1
ATOM 643 O O . ASN A 1 84 ? 22.970 -0.996 9.916 1.00 60.19 84 ASN A O 1
ATOM 647 N N . LEU A 1 85 ? 24.840 0.169 10.309 1.00 56.22 85 LEU A N 1
ATOM 648 C CA . LEU A 1 85 ? 25.218 0.424 8.906 1.00 56.22 85 LEU A CA 1
ATOM 649 C C . LEU A 1 85 ? 25.816 -0.790 8.160 1.00 56.22 85 LEU A C 1
ATOM 651 O O . LEU A 1 85 ? 26.129 -0.680 6.981 1.00 56.22 85 LEU A O 1
ATOM 655 N N . SER A 1 86 ? 25.955 -1.943 8.814 1.00 58.72 86 SER A N 1
ATOM 656 C CA . SER A 1 86 ? 26.729 -3.096 8.327 1.00 58.72 86 SER A CA 1
ATOM 657 C C . SER A 1 86 ? 25.998 -4.058 7.376 1.00 58.72 86 SER A C 1
ATOM 659 O O . SER A 1 86 ? 26.638 -4.952 6.840 1.00 58.72 86 SER A O 1
ATOM 661 N N . GLN A 1 87 ? 24.686 -3.914 7.150 1.00 57.88 87 GLN A N 1
ATOM 662 C CA . GLN A 1 87 ? 23.882 -4.942 6.453 1.00 57.88 87 GLN A CA 1
ATOM 663 C C . GLN A 1 87 ? 23.253 -4.485 5.121 1.00 57.88 87 GLN A C 1
ATOM 665 O O . GLN A 1 87 ? 22.306 -5.096 4.634 1.00 57.88 87 GLN A O 1
ATOM 670 N N . LEU A 1 88 ? 23.729 -3.382 4.536 1.00 58.34 88 LEU A N 1
ATOM 671 C CA . LEU A 1 88 ? 23.193 -2.842 3.274 1.00 58.34 88 LEU A CA 1
ATOM 672 C C . LEU A 1 88 ? 23.956 -3.292 2.019 1.00 58.34 88 LEU A C 1
ATOM 674 O O . LEU A 1 88 ? 23.504 -3.030 0.903 1.00 58.34 88 LEU A O 1
ATOM 678 N N . GLU A 1 89 ? 25.079 -3.984 2.195 1.00 56.31 89 GLU A N 1
ATOM 679 C CA . GLU A 1 89 ? 25.900 -4.511 1.110 1.00 56.31 89 GLU A CA 1
ATOM 680 C C . GLU A 1 89 ? 25.621 -6.006 0.950 1.00 56.31 89 GLU A C 1
ATOM 682 O O . GLU A 1 89 ? 26.158 -6.833 1.676 1.00 56.31 89 GLU A O 1
ATOM 687 N N . GLY A 1 90 ? 24.756 -6.351 -0.001 1.00 56.50 90 GLY A N 1
ATOM 688 C CA . GLY A 1 90 ? 24.570 -7.737 -0.429 1.00 56.50 90 GLY A CA 1
ATOM 689 C C . GLY A 1 90 ? 23.227 -8.329 -0.031 1.00 56.50 90 GLY A C 1
ATOM 690 O O . GLY A 1 90 ? 23.075 -8.896 1.035 1.00 56.50 90 GLY A O 1
ATOM 691 N N . ASP A 1 91 ? 22.259 -8.215 -0.933 1.00 51.22 91 ASP A N 1
ATOM 692 C CA . ASP A 1 91 ? 21.519 -9.387 -1.414 1.00 51.22 91 ASP A CA 1
ATOM 693 C C . ASP A 1 91 ? 20.739 -8.940 -2.651 1.00 51.22 91 ASP A C 1
ATOM 695 O O . ASP A 1 91 ? 19.535 -8.686 -2.654 1.00 51.22 91 ASP A O 1
ATOM 699 N N . HIS A 1 92 ? 21.497 -8.732 -3.723 1.00 56.34 92 HIS A N 1
ATOM 700 C CA . HIS A 1 92 ? 20.943 -8.609 -5.055 1.00 56.34 92 HIS A CA 1
ATOM 701 C C . HIS A 1 92 ? 21.362 -9.851 -5.818 1.00 56.34 92 HIS A C 1
ATOM 703 O O . HIS A 1 92 ? 22.206 -9.767 -6.692 1.00 56.34 92 HIS A O 1
ATOM 709 N N . GLU A 1 93 ? 20.815 -11.016 -5.471 1.00 57.31 93 GLU A N 1
ATOM 710 C CA . GLU A 1 93 ? 20.898 -12.154 -6.378 1.00 57.31 93 GLU A CA 1
ATOM 711 C C . GLU A 1 93 ? 19.807 -13.194 -6.122 1.00 57.31 93 GLU A C 1
ATOM 713 O O . GLU A 1 93 ? 19.400 -13.447 -4.992 1.00 57.31 93 GLU A O 1
ATOM 718 N N . LYS A 1 94 ? 19.385 -13.813 -7.232 1.00 45.78 94 LYS A N 1
ATOM 719 C CA . LYS A 1 94 ? 18.520 -14.993 -7.401 1.00 45.78 94 LYS A CA 1
ATOM 720 C C . LYS A 1 94 ? 17.044 -14.895 -6.975 1.00 45.78 94 LYS A C 1
ATOM 722 O O . LYS A 1 94 ? 16.595 -15.506 -6.009 1.00 45.78 94 LYS A O 1
ATOM 727 N N . ASN A 1 95 ? 16.218 -14.368 -7.883 1.00 46.31 95 ASN A N 1
ATOM 728 C CA . ASN A 1 95 ? 14.976 -15.083 -8.196 1.00 46.31 95 ASN A CA 1
ATOM 729 C C . ASN A 1 95 ? 14.762 -15.187 -9.709 1.00 46.31 95 ASN A C 1
ATOM 731 O O . ASN A 1 95 ? 14.116 -14.357 -10.343 1.00 46.31 95 ASN A O 1
ATOM 735 N N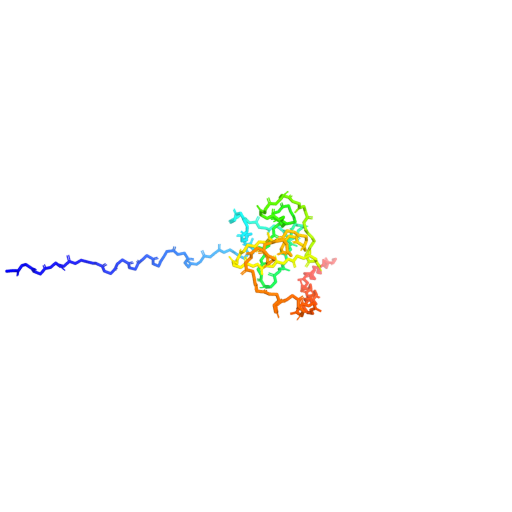 . ALA A 1 96 ? 15.381 -16.225 -10.274 1.00 44.56 96 ALA A N 1
ATOM 736 C CA . ALA A 1 96 ? 15.093 -16.725 -11.603 1.00 44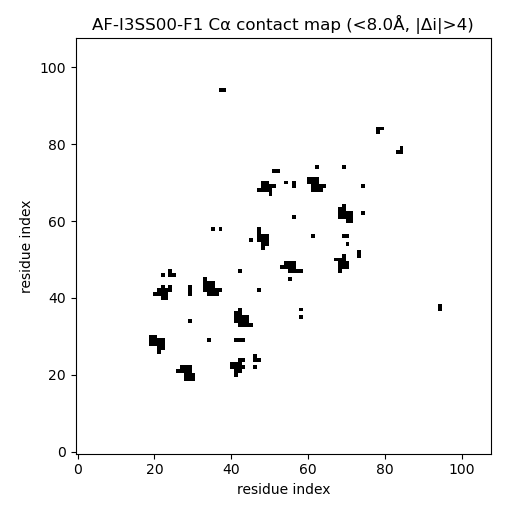.56 96 ALA A CA 1
ATOM 737 C C . ALA A 1 96 ? 13.621 -17.153 -11.662 1.00 44.56 96 ALA A C 1
ATOM 739 O O . ALA A 1 96 ? 13.182 -18.022 -10.904 1.00 44.56 96 ALA A O 1
ATOM 740 N N . GLY A 1 97 ? 12.866 -16.527 -12.564 1.00 43.50 97 GLY A N 1
ATOM 741 C CA . GLY A 1 97 ? 11.514 -16.941 -12.890 1.00 43.50 97 GLY A CA 1
ATOM 742 C C . GLY A 1 97 ? 11.526 -18.367 -13.426 1.00 43.50 97 GLY A C 1
ATOM 743 O O . GLY A 1 97 ? 12.033 -18.622 -14.513 1.00 43.50 97 GLY A O 1
ATOM 744 N N . LYS A 1 98 ? 10.943 -19.294 -12.667 1.00 40.47 98 LYS A N 1
ATOM 745 C CA . LYS A 1 98 ? 10.481 -20.572 -13.200 1.00 40.47 98 LYS A CA 1
ATOM 746 C C . LYS A 1 98 ? 8.970 -20.478 -13.357 1.00 40.47 98 LYS A C 1
ATOM 748 O O . LYS A 1 98 ? 8.218 -20.739 -12.421 1.00 40.47 98 LYS A O 1
ATOM 753 N N . ILE A 1 99 ? 8.548 -20.019 -14.533 1.00 57.12 99 ILE A N 1
ATOM 754 C CA . ILE A 1 99 ? 7.187 -20.241 -15.015 1.00 57.12 99 ILE A CA 1
ATOM 755 C C . ILE A 1 99 ? 7.101 -21.732 -15.367 1.00 57.12 99 ILE A C 1
ATOM 757 O O . ILE A 1 99 ? 7.771 -22.196 -16.281 1.00 57.12 99 ILE A O 1
ATOM 761 N N . ASN A 1 100 ? 6.376 -22.512 -14.566 1.00 44.50 100 ASN A N 1
ATOM 762 C CA . ASN A 1 100 ? 5.988 -23.873 -14.937 1.00 44.50 100 ASN A CA 1
ATOM 763 C C . ASN A 1 100 ? 4.594 -23.798 -15.562 1.00 44.50 100 ASN A C 1
ATOM 765 O O . ASN A 1 100 ? 3.766 -23.007 -15.109 1.00 44.50 100 ASN A O 1
ATOM 769 N N . GLY A 1 101 ? 4.414 -24.565 -16.634 1.00 45.12 101 GLY A N 1
ATOM 770 C CA . GLY A 1 101 ? 3.421 -24.347 -17.674 1.00 45.12 101 GLY A CA 1
ATOM 771 C C . GLY A 1 101 ? 1.994 -24.782 -17.375 1.00 45.12 101 GLY A C 1
ATOM 772 O O . GLY A 1 101 ? 1.692 -25.382 -16.349 1.00 45.12 101 GLY A O 1
ATOM 773 N N . GLU A 1 102 ? 1.155 -24.515 -18.368 1.00 46.84 102 GLU A N 1
ATOM 774 C CA . GLU A 1 102 ? 0.005 -25.346 -18.691 1.00 46.84 102 GLU A CA 1
ATOM 775 C C . GLU A 1 102 ? -0.023 -25.463 -20.220 1.00 46.84 102 GLU A C 1
ATOM 777 O O . GLU A 1 102 ? -0.333 -24.516 -20.944 1.00 46.84 102 GLU A O 1
ATOM 782 N N . GLU A 1 103 ? 0.452 -26.612 -20.695 1.00 52.44 103 GLU A N 1
ATOM 783 C CA . GLU A 1 103 ? 0.219 -27.115 -22.041 1.00 52.44 103 GLU A CA 1
ATOM 784 C C . GLU A 1 103 ? -1.248 -27.544 -22.083 1.00 52.44 103 GLU A C 1
ATOM 786 O O . GLU A 1 103 ? -1.642 -28.483 -21.395 1.00 52.44 103 GLU A O 1
ATOM 791 N N . VAL A 1 104 ? -2.071 -26.832 -22.849 1.00 55.53 104 VAL A N 1
ATOM 792 C CA . VAL A 1 104 ? -3.390 -27.331 -23.238 1.00 55.53 104 VAL A CA 1
ATOM 793 C C . VAL A 1 104 ? -3.311 -27.711 -24.703 1.00 55.53 104 VAL A C 1
ATOM 795 O O . VAL A 1 104 ? -3.449 -26.887 -25.605 1.00 55.53 104 VAL A O 1
ATOM 798 N N . VAL A 1 105 ? -3.018 -28.989 -24.926 1.00 50.28 105 VAL A N 1
ATOM 799 C CA . VAL A 1 105 ? -3.311 -29.656 -26.188 1.00 50.28 105 VAL A CA 1
ATOM 800 C C . VAL A 1 105 ? -4.825 -29.603 -26.399 1.00 50.28 105 VAL A C 1
ATOM 802 O O . VAL A 1 105 ? -5.599 -30.142 -25.612 1.00 50.28 105 VAL A O 1
ATOM 805 N N . ALA A 1 106 ? -5.256 -28.894 -27.436 1.00 54.91 106 ALA A N 1
ATOM 806 C CA . ALA A 1 106 ? -6.585 -29.055 -28.002 1.00 54.91 106 ALA A CA 1
ATOM 807 C C . ALA A 1 106 ? -6.409 -29.893 -29.271 1.00 54.91 106 ALA A C 1
ATOM 809 O O . ALA A 1 106 ? -5.948 -29.390 -30.296 1.00 54.91 106 ALA A O 1
ATOM 810 N N . GLU A 1 107 ? -6.683 -31.190 -29.156 1.00 54.22 107 GLU A N 1
ATOM 811 C CA . GLU A 1 107 ? -6.792 -32.102 -30.294 1.00 54.22 107 GLU A CA 1
ATOM 812 C C . GLU A 1 107 ? -8.027 -31.726 -31.138 1.00 54.22 107 GLU A C 1
ATOM 814 O O . GLU A 1 107 ? -9.043 -31.271 -30.605 1.00 54.22 107 GLU A O 1
ATOM 819 N N . THR A 1 108 ? -7.878 -31.845 -32.461 1.00 54.56 108 THR A N 1
ATOM 820 C CA . THR A 1 108 ? -8.903 -31.644 -33.505 1.00 54.56 108 THR A CA 1
ATOM 821 C C . THR A 1 108 ? -9.764 -32.887 -33.677 1.00 54.56 108 THR A C 1
ATOM 823 O O . THR A 1 108 ? -9.203 -33.997 -33.554 1.00 54.56 108 THR A O 1
#